Protein AF-A0AA46THH8-F1 (afdb_monomer_lite)

pLDDT: mean 88.4, std 9.21, range [59.69, 98.25]

Sequence (75 aa):
MRTTLSLDPDVVAAVERLRREEELGLSEAVNALVRSGLAARSASGHEPYQPRSIDVGIKVDVSNVAETLDLLDAG

InterPro domains:
  IPR002145 Ribbon-helix-helix protein, CopG [PF01402] (1-38)

Secondary structure (DSSP, 8-state):
--------HHHHHHHHHHHHHH---HHHHHHHHHHHHHHHHHHTS-PPP----------S--SSHHHHHHHHHT-

Structure (mmCIF, N/CA/C/O backbone):
data_AF-A0AA46THH8-F1
#
_entry.id   AF-A0AA46THH8-F1
#
loop_
_atom_site.group_PDB
_atom_site.id
_atom_site.type_symbol
_atom_site.label_atom_id
_atom_site.label_alt_id
_atom_site.label_comp_id
_atom_site.label_asym_id
_atom_site.label_entity_id
_atom_site.label_seq_id
_atom_site.pdbx_PDB_ins_code
_atom_site.Cartn_x
_atom_site.Cartn_y
_atom_site.Cartn_z
_atom_site.occupancy
_atom_site.B_iso_or_equiv
_atom_site.auth_seq_id
_atom_site.auth_comp_id
_atom_site.auth_asym_id
_atom_site.auth_atom_id
_atom_site.pdbx_PDB_model_num
ATOM 1 N N . MET A 1 1 ? 4.791 -1.162 18.854 1.00 87.81 1 MET A N 1
ATOM 2 C CA . MET A 1 1 ? 5.312 0.171 19.242 1.00 87.81 1 MET A CA 1
ATOM 3 C C . MET A 1 1 ? 4.160 1.165 19.219 1.00 87.81 1 MET A C 1
ATOM 5 O O . MET A 1 1 ? 3.270 0.974 18.399 1.00 87.81 1 MET A O 1
ATOM 9 N N . ARG A 1 2 ? 4.134 2.171 20.105 1.00 92.12 2 ARG A N 1
ATOM 10 C CA . ARG A 1 2 ? 3.103 3.223 20.092 1.00 92.12 2 ARG A CA 1
ATOM 11 C C . ARG A 1 2 ? 3.727 4.528 19.617 1.00 92.12 2 ARG A C 1
ATOM 13 O O . ARG A 1 2 ? 4.700 4.986 20.206 1.00 92.12 2 ARG A O 1
ATOM 20 N N . THR A 1 3 ? 3.165 5.093 18.561 1.00 93.12 3 THR A N 1
ATOM 21 C CA . THR A 1 3 ? 3.686 6.289 17.900 1.00 93.12 3 THR A CA 1
ATOM 22 C C . THR A 1 3 ? 2.518 7.196 17.563 1.00 93.12 3 THR A C 1
ATOM 24 O O . THR A 1 3 ? 1.462 6.713 17.159 1.00 93.12 3 THR A O 1
ATOM 27 N N . THR A 1 4 ? 2.703 8.498 17.747 1.00 94.94 4 THR A N 1
ATOM 28 C CA . THR A 1 4 ? 1.755 9.514 17.288 1.00 94.94 4 THR A CA 1
ATOM 29 C C . THR A 1 4 ? 2.207 9.986 15.914 1.00 94.94 4 THR A C 1
ATOM 31 O O . THR A 1 4 ? 3.376 10.322 15.739 1.00 94.94 4 THR A O 1
ATOM 34 N N . LEU A 1 5 ? 1.300 9.989 14.945 1.00 94.19 5 LEU A N 1
ATOM 35 C CA . LEU A 1 5 ? 1.561 10.383 13.563 1.00 94.19 5 LEU A CA 1
ATOM 36 C C . LEU A 1 5 ? 0.373 11.192 13.040 1.00 94.19 5 LEU A C 1
ATOM 38 O O . LEU A 1 5 ? -0.759 10.972 13.473 1.00 94.19 5 LEU A O 1
ATOM 42 N N . SER A 1 6 ? 0.638 12.119 12.128 1.00 96.75 6 SER A N 1
ATOM 43 C CA . SER A 1 6 ? -0.402 12.863 11.415 1.00 96.75 6 SER A CA 1
ATOM 44 C C . SER A 1 6 ? -0.759 12.127 10.128 1.00 96.75 6 SER A C 1
ATOM 46 O O . SER A 1 6 ? 0.130 11.606 9.455 1.00 96.75 6 SER A O 1
ATOM 48 N N . LEU A 1 7 ? -2.051 12.074 9.805 1.00 96.50 7 LEU A N 1
ATOM 49 C CA . LEU A 1 7 ? -2.569 11.470 8.580 1.00 96.50 7 LEU A CA 1
ATOM 50 C C . LEU A 1 7 ? -3.184 12.549 7.699 1.00 96.50 7 LEU A C 1
ATOM 52 O O . LEU A 1 7 ? -3.987 13.350 8.181 1.00 96.50 7 LEU A O 1
ATOM 56 N N . ASP A 1 8 ? -2.837 12.524 6.417 1.00 98.06 8 ASP A N 1
ATOM 57 C CA . ASP A 1 8 ? -3.477 13.375 5.423 1.00 98.06 8 ASP A CA 1
ATOM 58 C C . ASP A 1 8 ? -4.935 12.930 5.176 1.00 98.06 8 ASP A C 1
ATOM 60 O O . ASP A 1 8 ? -5.295 11.775 5.452 1.00 98.06 8 ASP A O 1
ATOM 64 N N . PRO A 1 9 ? -5.816 13.826 4.685 1.00 98.25 9 PRO A N 1
ATOM 65 C CA . PRO A 1 9 ? -7.247 13.537 4.547 1.00 98.25 9 PRO A CA 1
ATOM 66 C C . PRO A 1 9 ? -7.572 12.321 3.668 1.00 98.25 9 PRO A C 1
ATOM 68 O O . PRO A 1 9 ? -8.524 11.588 3.941 1.00 98.25 9 PRO A O 1
ATOM 71 N N . ASP A 1 10 ? -6.783 12.088 2.623 1.00 97.69 10 ASP A N 1
ATOM 72 C CA . ASP A 1 10 ? -6.907 10.936 1.728 1.00 97.69 10 ASP A CA 1
ATOM 73 C C . ASP A 1 10 ? -6.548 9.622 2.438 1.00 97.69 10 ASP A C 1
ATOM 75 O O . ASP A 1 10 ? -7.242 8.612 2.273 1.00 97.69 10 ASP A O 1
ATOM 79 N N . VAL A 1 11 ? -5.531 9.643 3.302 1.00 97.19 11 VAL A N 1
ATOM 80 C CA . VAL A 1 11 ? -5.148 8.486 4.118 1.00 97.19 11 VAL A CA 1
ATOM 81 C C . VAL A 1 11 ? -6.227 8.169 5.153 1.00 97.19 11 VAL A C 1
ATOM 83 O O . VAL A 1 11 ? -6.582 7.002 5.327 1.00 97.19 11 VAL A O 1
ATOM 86 N N . VAL A 1 12 ? -6.812 9.188 5.792 1.00 97.69 12 VAL A N 1
ATOM 87 C CA . VAL A 1 12 ? -7.954 9.005 6.708 1.00 97.69 12 VAL A CA 1
ATOM 88 C C . VAL A 1 12 ? -9.131 8.347 5.981 1.00 97.69 12 VAL A C 1
ATOM 90 O O . VAL A 1 12 ? -9.708 7.384 6.489 1.00 97.69 12 VAL A O 1
ATOM 93 N N . ALA A 1 13 ? -9.456 8.801 4.768 1.00 97.88 13 ALA A N 1
ATOM 94 C CA . ALA A 1 13 ? -10.528 8.213 3.968 1.00 97.88 13 ALA A CA 1
ATOM 95 C C . ALA A 1 13 ? -10.255 6.741 3.604 1.00 97.88 13 ALA A C 1
ATOM 97 O O . ALA A 1 13 ? -11.170 5.913 3.650 1.00 97.88 13 ALA A O 1
ATOM 98 N N . ALA A 1 14 ? -9.006 6.395 3.275 1.00 97.19 14 ALA A N 1
ATOM 99 C CA . ALA A 1 14 ? -8.608 5.017 2.994 1.00 97.19 14 ALA A CA 1
ATOM 100 C C . ALA A 1 14 ? -8.729 4.111 4.232 1.00 97.19 14 ALA A C 1
ATOM 102 O O . ALA A 1 14 ? -9.239 2.995 4.121 1.00 97.19 14 ALA A O 1
ATOM 103 N N . VAL A 1 15 ? -8.321 4.601 5.408 1.00 97.38 15 VAL A N 1
ATOM 104 C CA . VAL A 1 15 ? -8.469 3.887 6.686 1.00 97.38 15 VAL A CA 1
ATOM 105 C C . VAL A 1 15 ? -9.945 3.638 6.995 1.00 97.38 15 VAL A C 1
ATOM 107 O O . VAL A 1 15 ? -10.325 2.503 7.263 1.00 97.38 15 VAL A O 1
ATOM 110 N N . GLU A 1 16 ? -10.800 4.659 6.907 1.00 97.31 16 GLU A N 1
ATOM 111 C CA . GLU A 1 16 ? -12.239 4.526 7.188 1.00 97.31 16 GLU A CA 1
ATOM 112 C C . GLU A 1 16 ? -12.976 3.636 6.179 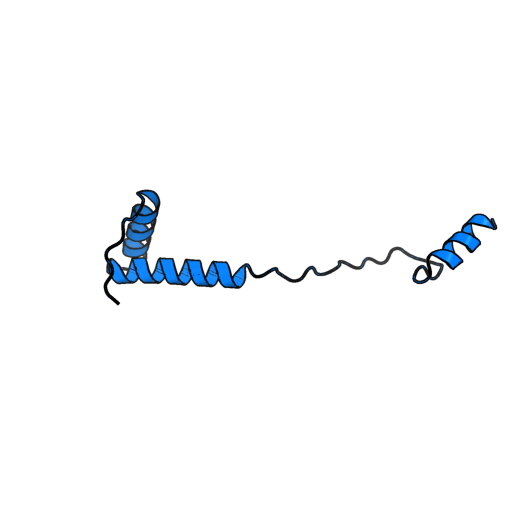1.00 97.31 16 GLU A C 1
ATOM 114 O O . GLU A 1 16 ? -13.989 3.016 6.509 1.00 97.31 16 GLU A O 1
ATOM 119 N N . ARG A 1 17 ? -12.494 3.548 4.936 1.00 96.62 17 ARG A N 1
ATOM 120 C CA . ARG A 1 17 ? -12.985 2.550 3.979 1.00 96.62 17 ARG A CA 1
ATOM 121 C C . ARG A 1 17 ? -12.630 1.139 4.446 1.00 96.62 17 ARG A C 1
ATOM 123 O O . ARG A 1 17 ? -13.533 0.327 4.613 1.00 96.62 17 ARG A O 1
ATOM 130 N N . LEU A 1 18 ? -11.356 0.889 4.747 1.00 96.38 18 LEU A N 1
ATOM 131 C CA . LEU A 1 18 ? -10.895 -0.434 5.168 1.00 96.38 18 LEU A CA 1
ATOM 132 C C . LEU A 1 18 ? -11.578 -0.899 6.463 1.00 96.38 18 LEU A C 1
ATOM 134 O O . LEU A 1 18 ? -11.981 -2.050 6.580 1.00 96.38 18 LEU A O 1
ATOM 138 N N . ARG A 1 19 ? -11.784 0.012 7.420 1.00 96.88 19 ARG A N 1
ATOM 139 C CA . ARG A 1 19 ? -12.514 -0.284 8.663 1.00 96.88 19 ARG A CA 1
ATOM 140 C C . ARG A 1 19 ? -13.953 -0.733 8.422 1.00 96.88 19 ARG A C 1
ATOM 142 O O . ARG A 1 19 ? -14.449 -1.559 9.176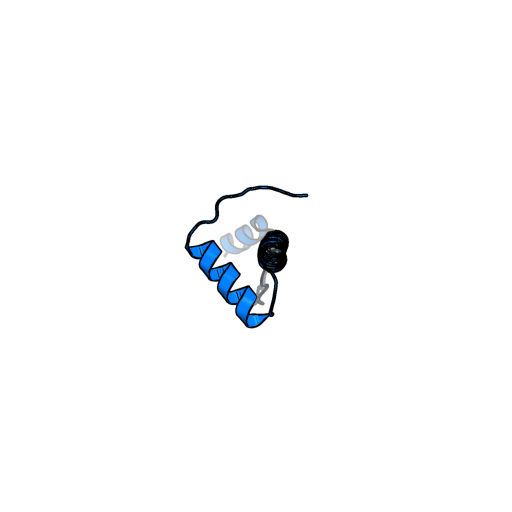 1.00 96.88 19 ARG A O 1
ATOM 149 N N . ARG A 1 20 ? -14.629 -0.178 7.413 1.00 95.69 20 ARG A N 1
ATOM 150 C CA . ARG A 1 20 ? -16.006 -0.559 7.064 1.00 95.69 20 ARG A CA 1
ATOM 151 C C . ARG A 1 20 ? -16.072 -1.887 6.322 1.00 95.69 20 ARG A C 1
ATOM 153 O O . ARG A 1 20 ? -17.036 -2.616 6.500 1.00 95.69 20 ARG A O 1
ATOM 160 N N . GLU A 1 21 ? -15.078 -2.170 5.489 1.00 95.31 21 GLU A N 1
ATOM 161 C CA . GLU A 1 21 ? -15.026 -3.385 4.672 1.00 95.31 21 GLU A CA 1
ATOM 162 C C . GLU A 1 21 ? -14.604 -4.615 5.486 1.00 95.31 21 GLU A C 1
ATOM 164 O O . GLU A 1 21 ? -15.138 -5.697 5.268 1.00 95.31 21 GLU A O 1
ATOM 169 N N . GLU A 1 22 ? -13.685 -4.443 6.441 1.00 93.06 22 GLU A N 1
ATOM 170 C CA . GLU A 1 22 ? -13.080 -5.546 7.204 1.00 93.06 22 GLU A CA 1
ATOM 171 C C . GLU A 1 22 ? -13.385 -5.500 8.715 1.00 93.06 22 GLU A C 1
ATOM 173 O O . GLU A 1 22 ? -12.796 -6.250 9.489 1.00 93.06 22 GLU A O 1
ATOM 178 N N . GLU A 1 23 ? -14.282 -4.608 9.151 1.00 94.69 23 GLU A N 1
ATOM 179 C CA . GLU A 1 23 ? -14.710 -4.448 10.555 1.00 94.69 23 GLU A CA 1
ATOM 180 C C . GLU A 1 23 ? -13.547 -4.221 11.550 1.00 94.69 23 GLU A C 1
ATOM 182 O O . GLU A 1 23 ? -13.612 -4.582 12.726 1.00 94.69 23 GLU A O 1
ATOM 187 N N . LEU A 1 24 ? -12.467 -3.584 11.085 1.00 94.31 24 LEU A N 1
ATOM 188 C CA . LEU A 1 24 ? -11.229 -3.402 11.848 1.00 94.31 24 LEU A CA 1
ATOM 189 C C . LEU A 1 24 ? -11.256 -2.200 12.810 1.00 94.31 24 LEU A C 1
ATOM 191 O O . LEU A 1 24 ? -11.828 -1.129 12.544 1.00 94.31 24 LEU A O 1
ATOM 195 N N . GLY A 1 25 ? -10.502 -2.319 13.905 1.00 95.88 25 GLY A N 1
ATOM 196 C CA . GLY A 1 25 ? -10.113 -1.179 14.730 1.00 95.88 25 GLY A CA 1
ATOM 197 C C . GLY A 1 25 ? -9.173 -0.214 13.990 1.00 95.88 25 GLY A C 1
ATOM 198 O O . GLY A 1 25 ? -8.494 -0.581 13.032 1.00 95.88 25 GLY A O 1
ATOM 199 N N . LEU A 1 26 ? -9.076 1.039 14.458 1.00 94.88 26 LEU A N 1
ATOM 200 C CA . LEU A 1 26 ? -8.241 2.076 13.823 1.00 94.88 26 LEU A CA 1
ATOM 201 C C . LEU A 1 26 ? -6.778 1.635 13.656 1.00 94.88 26 LEU A C 1
ATOM 203 O O . LEU A 1 26 ? -6.224 1.688 12.561 1.00 94.88 26 LEU A O 1
ATOM 207 N N . SER A 1 27 ? -6.155 1.169 14.741 1.00 94.56 27 SER A N 1
ATOM 208 C CA . SER A 1 27 ? -4.761 0.712 14.717 1.00 94.56 27 SER A CA 1
ATOM 209 C C . SER A 1 27 ? -4.559 -0.504 13.813 1.00 94.56 27 SER A C 1
ATOM 211 O O . SER A 1 27 ? -3.487 -0.662 13.231 1.00 94.56 27 SER A O 1
ATOM 213 N N . GLU A 1 28 ? -5.557 -1.378 13.698 1.00 96.69 28 GLU A N 1
ATOM 214 C CA . GLU A 1 28 ? -5.487 -2.566 12.846 1.00 96.69 28 GLU A CA 1
ATOM 215 C C . GLU A 1 28 ? -5.540 -2.170 11.374 1.00 96.69 28 GLU A C 1
ATOM 217 O O . GLU A 1 28 ? -4.646 -2.553 10.621 1.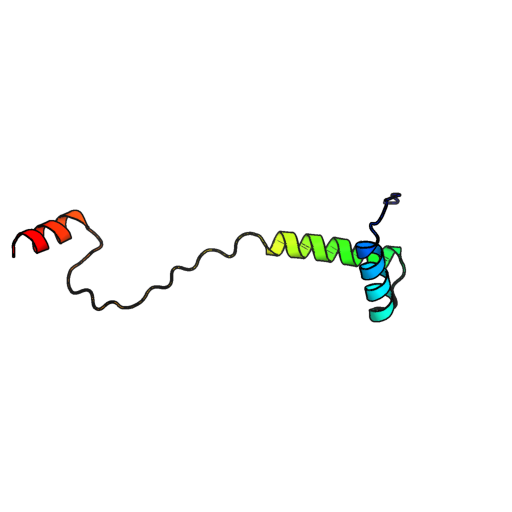00 96.69 28 GLU A O 1
ATOM 222 N N . ALA A 1 29 ? -6.496 -1.316 11.001 1.00 97.12 29 ALA A N 1
ATOM 223 C CA . ALA A 1 29 ? -6.634 -0.794 9.645 1.00 97.12 29 ALA A CA 1
ATOM 224 C C . ALA A 1 29 ? -5.393 -0.005 9.194 1.00 97.12 29 ALA A C 1
ATOM 226 O O . ALA A 1 29 ? -4.885 -0.222 8.094 1.00 97.12 29 ALA A O 1
ATOM 227 N N . VAL A 1 30 ? -4.838 0.857 10.057 1.00 96.62 30 VAL A N 1
ATOM 228 C CA . VAL A 1 30 ? -3.593 1.589 9.757 1.00 96.62 30 VAL A CA 1
ATOM 229 C C . VAL A 1 30 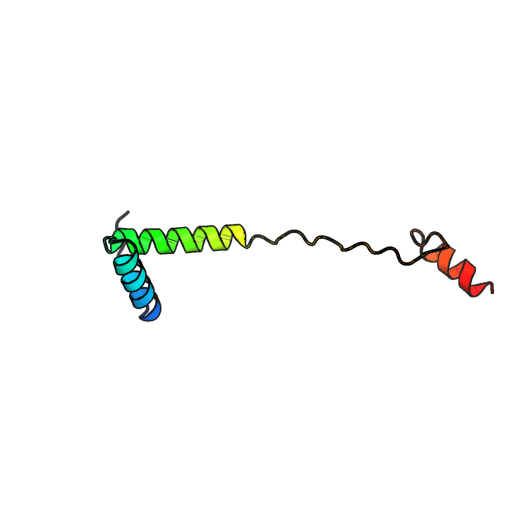? -2.434 0.619 9.522 1.00 96.62 30 VAL A C 1
ATOM 231 O O . VAL A 1 30 ? -1.719 0.733 8.527 1.00 96.62 30 VAL A O 1
ATOM 234 N N . ASN A 1 31 ? -2.252 -0.368 10.401 1.00 96.25 31 ASN A N 1
ATOM 235 C CA . ASN A 1 31 ? -1.175 -1.344 10.239 1.00 96.25 31 ASN A CA 1
ATOM 236 C C . ASN A 1 31 ? -1.367 -2.227 8.996 1.00 96.25 31 ASN A C 1
ATOM 238 O O . ASN A 1 31 ? -0.380 -2.583 8.353 1.00 96.25 31 ASN A O 1
ATOM 242 N N . ALA A 1 32 ? -2.606 -2.584 8.653 1.00 96.50 32 ALA A N 1
ATOM 243 C CA . ALA A 1 32 ? -2.923 -3.329 7.440 1.00 96.50 32 ALA A CA 1
ATOM 244 C C . ALA A 1 32 ? -2.557 -2.529 6.180 1.00 96.50 32 ALA A C 1
ATOM 246 O O . ALA A 1 32 ? -1.824 -3.044 5.334 1.00 96.50 32 ALA A O 1
ATOM 247 N N . LEU A 1 33 ? -2.947 -1.251 6.103 1.00 95.75 33 LEU A N 1
ATOM 248 C CA . LEU A 1 33 ? -2.578 -0.366 4.990 1.00 95.75 33 LEU A CA 1
ATOM 249 C C . LEU A 1 33 ? -1.062 -0.197 4.858 1.00 95.75 33 LEU A C 1
ATOM 251 O O . LEU A 1 33 ? -0.524 -0.338 3.760 1.00 95.75 33 LEU A O 1
ATOM 255 N N . VAL A 1 34 ? -0.355 0.040 5.969 1.00 95.44 34 VAL A N 1
ATOM 256 C CA . VAL A 1 34 ? 1.113 0.153 5.964 1.00 95.44 34 VAL A CA 1
ATOM 257 C C . VAL A 1 34 ? 1.753 -1.137 5.452 1.00 95.44 34 VAL A C 1
ATOM 259 O O . VAL A 1 34 ? 2.616 -1.086 4.576 1.00 95.44 34 VAL A O 1
ATOM 262 N N . ARG A 1 35 ? 1.318 -2.303 5.948 1.00 95.56 35 ARG A N 1
ATOM 263 C CA . ARG A 1 35 ? 1.836 -3.601 5.486 1.00 95.56 35 ARG A CA 1
ATOM 264 C C . ARG A 1 35 ? 1.565 -3.834 4.003 1.00 95.56 35 ARG A C 1
ATOM 266 O O . ARG A 1 35 ? 2.475 -4.265 3.299 1.00 95.56 35 ARG A O 1
ATOM 273 N N . SER A 1 36 ? 0.369 -3.502 3.523 1.00 93.31 36 SER A N 1
ATOM 274 C CA . SER A 1 36 ? 0.026 -3.603 2.101 1.00 93.31 36 SER A CA 1
ATOM 275 C C . SER A 1 36 ? 0.916 -2.704 1.241 1.00 93.31 36 SER A C 1
ATOM 277 O O . SER A 1 36 ? 1.417 -3.143 0.209 1.00 93.31 36 SER A O 1
ATOM 279 N N . GLY A 1 37 ? 1.167 -1.466 1.675 1.00 91.50 37 GLY A N 1
ATOM 280 C CA . GLY A 1 37 ? 2.058 -0.541 0.972 1.00 91.50 37 GLY A CA 1
ATOM 281 C C . GLY A 1 37 ? 3.510 -1.030 0.927 1.00 91.50 37 GLY A C 1
ATOM 282 O O . GLY A 1 37 ? 4.158 -0.953 -0.117 1.00 91.50 37 GLY A O 1
ATOM 283 N N . LEU A 1 38 ? 4.013 -1.593 2.031 1.00 93.06 38 LEU A N 1
ATOM 284 C CA . LEU A 1 38 ? 5.350 -2.195 2.079 1.00 93.06 38 LEU A CA 1
ATOM 285 C C . LEU A 1 38 ? 5.458 -3.409 1.146 1.00 93.06 38 LEU A C 1
ATOM 287 O O . LEU A 1 38 ? 6.421 -3.501 0.389 1.00 93.06 38 LEU A O 1
ATOM 291 N N . ALA A 1 39 ? 4.457 -4.294 1.146 1.00 90.12 39 ALA A N 1
ATOM 292 C CA . ALA A 1 39 ? 4.419 -5.454 0.259 1.00 90.12 39 ALA A CA 1
ATOM 293 C C . ALA A 1 39 ? 4.362 -5.042 -1.222 1.00 90.12 39 ALA A C 1
ATOM 295 O O . ALA A 1 39 ? 5.120 -5.572 -2.033 1.00 90.12 39 ALA A O 1
ATOM 296 N N . ALA A 1 40 ? 3.536 -4.048 -1.566 1.00 87.62 40 ALA A N 1
ATOM 297 C CA . ALA A 1 40 ? 3.450 -3.510 -2.923 1.00 87.62 40 ALA A CA 1
ATOM 298 C C . ALA A 1 40 ? 4.780 -2.895 -3.388 1.00 87.62 40 ALA A C 1
ATOM 300 O O . ALA A 1 40 ? 5.187 -3.093 -4.534 1.00 87.62 40 ALA A O 1
ATOM 301 N N . ARG A 1 41 ? 5.501 -2.203 -2.494 1.00 81.38 41 ARG A N 1
ATOM 302 C CA . ARG A 1 41 ? 6.843 -1.667 -2.772 1.00 81.38 41 ARG A CA 1
ATOM 303 C C . ARG A 1 41 ? 7.884 -2.769 -2.985 1.00 81.38 41 ARG A C 1
ATOM 305 O O . ARG A 1 41 ? 8.748 -2.631 -3.843 1.00 81.38 41 ARG A O 1
ATOM 312 N N . SER A 1 42 ? 7.821 -3.850 -2.213 1.00 76.94 42 SER A N 1
ATOM 313 C CA . SER A 1 42 ? 8.704 -5.006 -2.404 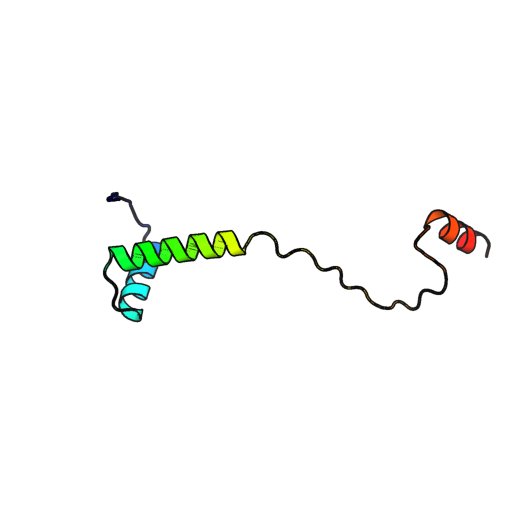1.00 76.94 42 SER A CA 1
ATOM 314 C C . SER A 1 42 ? 8.407 -5.747 -3.710 1.00 76.94 42 SER A C 1
ATOM 316 O O . SER A 1 42 ? 9.337 -6.159 -4.395 1.00 76.94 42 SER A O 1
ATOM 318 N N . ALA A 1 43 ? 7.131 -5.866 -4.084 1.00 70.06 43 ALA A N 1
ATOM 319 C CA . ALA A 1 43 ? 6.704 -6.492 -5.336 1.00 70.06 43 ALA A CA 1
ATOM 320 C C . ALA A 1 43 ? 7.023 -5.646 -6.581 1.00 70.06 43 ALA A C 1
ATOM 322 O O . ALA A 1 43 ? 7.152 -6.187 -7.670 1.00 70.06 43 ALA A O 1
ATOM 323 N N . SER A 1 44 ? 7.200 -4.332 -6.427 1.00 63.69 44 SER A N 1
ATOM 324 C CA . SER A 1 44 ? 7.652 -3.438 -7.504 1.00 63.69 44 SER A CA 1
ATOM 325 C C . SER A 1 44 ? 9.177 -3.429 -7.690 1.00 63.69 44 SER A C 1
ATOM 327 O O . SER A 1 44 ? 9.717 -2.604 -8.432 1.00 63.69 44 SER A O 1
ATOM 329 N N . GLY A 1 45 ? 9.892 -4.377 -7.073 1.00 62.88 45 GLY A N 1
ATOM 330 C CA . GLY A 1 45 ? 11.238 -4.737 -7.501 1.00 62.88 45 GLY A CA 1
ATOM 331 C C . GLY A 1 45 ? 11.188 -5.267 -8.932 1.00 62.88 45 GLY A C 1
ATOM 332 O O . GLY A 1 45 ? 10.776 -6.400 -9.122 1.00 62.88 45 GLY A O 1
ATOM 333 N N . HIS A 1 46 ? 11.548 -4.406 -9.895 1.00 62.53 46 HIS A N 1
ATOM 334 C CA . HIS A 1 46 ? 11.763 -4.668 -11.326 1.00 62.53 46 HIS A CA 1
ATOM 335 C C . HIS A 1 46 ? 11.397 -6.089 -11.760 1.00 62.53 46 HIS A C 1
ATOM 337 O O . HIS A 1 46 ? 12.190 -7.016 -11.587 1.00 62.53 46 HIS A O 1
ATOM 343 N N . GLU A 1 47 ? 10.226 -6.246 -12.377 1.00 72.25 47 GLU A N 1
ATOM 344 C CA . GLU A 1 47 ? 9.955 -7.463 -13.129 1.00 72.25 47 GLU A CA 1
ATOM 345 C C . GLU A 1 47 ? 11.075 -7.597 -14.176 1.00 72.25 47 GLU A C 1
ATOM 347 O O . GLU A 1 47 ? 11.319 -6.641 -14.926 1.00 72.25 47 GLU A O 1
ATOM 352 N N . PRO A 1 48 ? 11.853 -8.696 -14.169 1.00 75.25 48 PRO A N 1
ATOM 353 C CA . PRO A 1 48 ? 12.999 -8.810 -15.051 1.00 75.25 48 PRO A CA 1
ATOM 354 C C . PRO A 1 48 ? 12.504 -8.706 -16.489 1.00 75.25 48 PRO A C 1
ATOM 356 O O . PRO A 1 48 ? 11.588 -9.425 -16.889 1.00 75.25 48 PRO A O 1
ATOM 359 N N . TYR A 1 49 ? 13.103 -7.796 -17.259 1.00 82.12 49 TYR A N 1
ATOM 360 C CA . TYR A 1 49 ? 12.786 -7.657 -18.673 1.00 82.12 49 TYR A CA 1
ATOM 361 C C . TYR A 1 49 ? 12.938 -9.020 -19.352 1.00 82.12 49 TYR A C 1
ATOM 363 O O . TYR A 1 49 ? 14.016 -9.612 -19.319 1.00 82.12 49 TYR A O 1
ATOM 371 N N . GLN A 1 50 ? 11.855 -9.512 -19.952 1.00 85.25 50 GLN A N 1
ATOM 372 C CA . GLN A 1 50 ? 11.857 -10.728 -20.757 1.00 85.25 50 GLN A CA 1
ATOM 373 C C . GLN A 1 50 ? 11.947 -10.328 -22.234 1.00 85.25 50 GLN A C 1
ATOM 375 O O . GLN A 1 50 ? 10.957 -9.834 -22.788 1.00 85.25 50 GLN A O 1
ATOM 380 N N . PRO A 1 51 ? 13.108 -10.513 -22.894 1.00 84.88 51 PRO A N 1
ATOM 381 C CA . PRO A 1 51 ? 13.232 -10.248 -24.318 1.00 84.88 51 PRO A CA 1
ATOM 382 C C . PRO A 1 51 ? 12.253 -11.129 -25.096 1.00 84.88 51 PRO A C 1
ATOM 384 O O . PRO A 1 51 ? 12.280 -12.356 -24.993 1.00 84.88 51 PRO A O 1
ATOM 387 N N . ARG A 1 52 ? 11.389 -10.510 -25.903 1.00 85.44 52 ARG A N 1
ATOM 388 C CA . ARG A 1 52 ? 10.536 -11.246 -26.839 1.00 85.44 52 ARG A CA 1
ATOM 389 C C . ARG A 1 52 ? 11.361 -11.589 -28.073 1.00 85.44 52 ARG A C 1
ATOM 391 O O . ARG A 1 52 ? 11.634 -10.716 -28.889 1.00 85.44 52 ARG A O 1
ATOM 398 N N . SER A 1 53 ? 11.759 -12.852 -28.190 1.00 84.25 53 SER A N 1
ATOM 399 C CA . SER A 1 53 ? 12.371 -13.365 -29.417 1.00 84.25 53 SER A CA 1
ATOM 400 C C . SER A 1 53 ? 11.272 -13.691 -30.423 1.00 84.25 53 SER A C 1
ATOM 402 O O . SER A 1 53 ? 10.302 -14.368 -30.084 1.00 84.25 53 SER A O 1
ATOM 404 N N . ILE A 1 54 ? 11.417 -13.195 -31.647 1.00 85.31 54 ILE A N 1
ATOM 405 C CA . ILE A 1 54 ? 10.556 -13.537 -32.779 1.00 85.31 54 ILE A CA 1
ATOM 406 C C . ILE A 1 54 ? 11.415 -14.149 -33.882 1.00 85.31 54 ILE A C 1
ATOM 408 O O . ILE A 1 54 ? 12.558 -13.737 -34.077 1.00 85.31 54 ILE A O 1
ATOM 412 N N . ASP A 1 55 ? 10.865 -15.130 -34.594 1.00 84.94 55 ASP A N 1
ATOM 413 C CA . ASP A 1 55 ? 11.504 -15.654 -35.797 1.00 84.94 55 ASP A CA 1
ATOM 414 C C . ASP A 1 55 ? 11.373 -14.612 -36.914 1.00 84.94 55 ASP A C 1
ATOM 416 O O . ASP A 1 55 ? 10.270 -14.237 -37.313 1.00 84.94 55 ASP A O 1
ATOM 420 N N . VAL A 1 56 ? 12.513 -14.098 -37.366 1.00 86.06 56 VAL A N 1
ATOM 421 C CA . VAL A 1 56 ? 12.613 -13.090 -38.433 1.00 86.06 56 VAL A CA 1
ATOM 422 C C . VAL A 1 56 ? 13.127 -13.690 -39.747 1.00 86.06 56 VAL A C 1
ATOM 424 O O . VAL A 1 56 ? 13.464 -12.948 -40.668 1.00 86.06 56 VAL A O 1
ATOM 427 N N . GLY A 1 57 ? 13.193 -15.023 -39.862 1.00 86.38 57 GLY A N 1
ATOM 428 C CA . GLY A 1 57 ? 13.625 -15.703 -41.084 1.00 86.38 57 GLY A CA 1
ATOM 429 C C . GLY A 1 57 ? 15.064 -15.387 -41.503 1.00 86.38 57 GLY A C 1
ATOM 430 O O . GLY A 1 57 ? 15.356 -15.328 -42.699 1.00 86.38 57 GLY A O 1
ATOM 431 N N . ILE A 1 58 ? 15.952 -15.144 -40.534 1.00 84.38 58 ILE A N 1
ATOM 432 C CA . ILE A 1 58 ? 17.364 -14.836 -40.779 1.00 84.38 58 ILE A CA 1
ATOM 433 C C . ILE A 1 58 ? 18.028 -15.997 -41.536 1.00 84.38 58 ILE A C 1
ATOM 435 O O . ILE A 1 58 ? 17.967 -17.149 -41.113 1.00 84.38 58 ILE A O 1
ATOM 439 N N . LYS A 1 59 ? 18.675 -15.678 -42.663 1.00 83.50 59 LYS A N 1
ATOM 440 C CA . LYS A 1 59 ? 19.363 -16.646 -43.541 1.00 83.50 59 LYS A CA 1
ATOM 441 C C . LYS A 1 59 ? 20.889 -16.636 -43.406 1.00 83.50 59 LYS A C 1
ATOM 443 O O . LYS A 1 59 ? 21.550 -17.463 -44.024 1.00 83.50 59 LYS A O 1
ATOM 448 N N . VAL A 1 60 ? 21.431 -15.693 -42.639 1.00 81.00 60 VAL A N 1
ATOM 449 C CA . VAL A 1 60 ? 22.868 -15.467 -42.425 1.00 81.00 60 VAL A CA 1
ATOM 450 C C . VAL A 1 60 ? 23.088 -15.299 -40.928 1.00 81.00 60 VAL A C 1
ATOM 452 O O . VAL A 1 60 ? 22.284 -14.639 -40.285 1.00 81.00 60 VAL A O 1
ATOM 455 N N . ASP A 1 61 ? 24.128 -15.893 -40.350 1.00 80.94 61 ASP A N 1
ATOM 456 C CA . ASP A 1 61 ? 24.391 -15.747 -38.916 1.00 80.94 61 A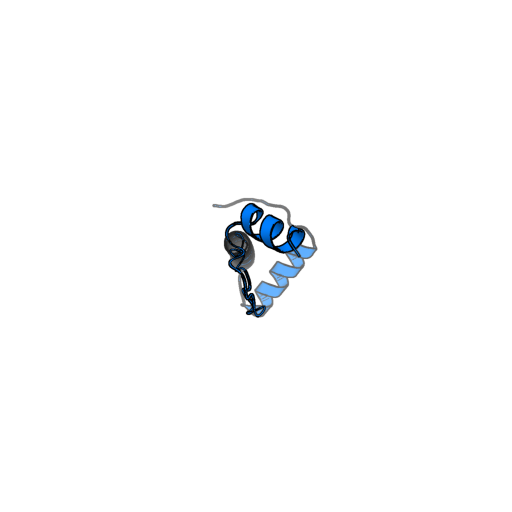SP A CA 1
ATOM 457 C C . ASP A 1 61 ? 24.711 -14.286 -38.555 1.00 80.94 61 ASP A C 1
ATOM 459 O O . ASP A 1 61 ? 25.759 -13.770 -38.919 1.00 80.94 61 ASP A O 1
ATOM 463 N N . VAL A 1 62 ? 23.804 -13.635 -37.821 1.00 83.62 62 VAL A N 1
ATOM 464 C CA . VAL A 1 62 ? 23.926 -12.232 -37.385 1.00 83.62 62 VAL A CA 1
ATOM 465 C C . VAL A 1 62 ? 24.543 -12.082 -35.991 1.00 83.62 62 VAL A C 1
ATOM 467 O O . VAL A 1 62 ? 24.541 -10.983 -35.432 1.00 83.62 62 VAL A O 1
ATOM 470 N N . SER A 1 63 ? 25.044 -13.165 -35.389 1.00 85.62 63 SER A N 1
ATOM 471 C CA . SER A 1 63 ? 25.741 -13.090 -34.099 1.00 85.62 63 SER A CA 1
ATOM 472 C C . SER A 1 63 ? 27.088 -12.363 -34.212 1.00 85.62 63 SER A C 1
ATOM 474 O O . SER A 1 63 ? 27.511 -11.701 -33.261 1.00 85.62 63 SER A O 1
ATOM 476 N N . ASN A 1 64 ? 27.715 -12.410 -35.394 1.00 85.19 64 ASN A N 1
ATOM 477 C CA . ASN A 1 64 ? 28.899 -11.636 -35.754 1.00 85.19 64 ASN A CA 1
ATOM 478 C C . ASN A 1 64 ? 28.538 -10.530 -36.758 1.00 85.19 64 ASN A C 1
ATOM 480 O O . ASN A 1 64 ? 28.497 -10.734 -37.972 1.00 85.19 64 ASN A O 1
ATOM 484 N N . VAL A 1 65 ? 28.283 -9.331 -36.234 1.00 87.00 65 VAL A N 1
ATOM 485 C CA . VAL A 1 65 ? 27.823 -8.185 -37.032 1.00 87.00 65 VAL A CA 1
ATOM 486 C C . VAL A 1 65 ? 28.838 -7.776 -38.104 1.00 87.00 65 VAL A C 1
ATOM 488 O O . VAL A 1 65 ? 28.428 -7.450 -39.211 1.00 87.00 65 VAL A O 1
ATOM 491 N N . ALA A 1 66 ? 30.142 -7.809 -37.809 1.00 84.75 66 ALA A N 1
ATOM 492 C CA . ALA A 1 66 ? 31.171 -7.344 -38.743 1.00 84.75 66 ALA A CA 1
ATOM 493 C C . ALA A 1 66 ? 31.222 -8.209 -40.013 1.00 84.75 66 ALA A C 1
ATOM 495 O O . ALA A 1 66 ? 31.092 -7.697 -41.118 1.00 84.75 66 ALA A O 1
ATOM 496 N N . GLU A 1 67 ? 31.302 -9.527 -39.839 1.00 84.12 67 GLU A N 1
ATOM 497 C CA . GLU A 1 67 ? 31.339 -10.489 -40.947 1.00 84.12 67 GLU A CA 1
ATOM 498 C C . GLU A 1 67 ? 30.038 -10.485 -41.765 1.00 84.12 67 GLU A C 1
ATOM 500 O O . GLU A 1 67 ? 30.057 -10.623 -42.987 1.00 84.12 67 GLU A O 1
ATOM 505 N N . THR A 1 68 ? 28.897 -10.265 -41.103 1.00 87.38 68 THR A N 1
ATOM 506 C CA . THR A 1 68 ? 27.605 -10.134 -41.791 1.00 87.38 68 THR A CA 1
ATOM 507 C C . THR A 1 68 ? 27.566 -8.902 -42.697 1.00 87.38 68 THR A C 1
ATOM 509 O O . THR A 1 68 ? 27.019 -8.972 -43.796 1.00 87.38 68 THR A O 1
ATOM 512 N N . LEU A 1 69 ? 28.115 -7.771 -42.242 1.00 87.81 69 LEU A N 1
ATOM 513 C CA . LEU A 1 69 ? 28.145 -6.538 -43.031 1.00 87.81 69 LEU A CA 1
ATOM 514 C C . LEU A 1 69 ? 29.071 -6.675 -44.244 1.00 87.81 69 LEU A C 1
ATOM 516 O O . LEU A 1 69 ? 28.665 -6.300 -45.341 1.00 87.81 69 LEU A O 1
ATOM 520 N N . ASP A 1 70 ? 30.232 -7.316 -44.084 1.00 88.31 70 ASP A N 1
ATOM 521 C CA . ASP A 1 70 ? 31.150 -7.585 -45.200 1.00 88.31 70 ASP A CA 1
ATOM 522 C C . ASP A 1 70 ? 30.487 -8.429 -46.310 1.00 88.31 70 ASP A C 1
ATOM 524 O O . ASP A 1 70 ? 30.717 -8.193 -47.497 1.00 88.31 70 ASP A O 1
ATOM 528 N N . LEU A 1 71 ? 29.623 -9.391 -45.951 1.00 84.75 71 LEU A N 1
ATOM 529 C CA . LEU A 1 71 ? 28.859 -10.187 -46.924 1.00 84.75 71 LEU A CA 1
ATOM 530 C C . LEU A 1 71 ? 27.847 -9.343 -47.716 1.00 84.75 71 LEU A C 1
ATOM 532 O O . LEU A 1 71 ? 27.597 -9.631 -48.886 1.00 84.75 71 LEU A O 1
ATOM 536 N N . LEU A 1 72 ? 27.243 -8.335 -47.082 1.00 82.69 72 LEU A N 1
ATOM 537 C CA . LEU A 1 72 ? 26.268 -7.451 -47.726 1.00 82.69 72 LEU A CA 1
ATOM 538 C C . LEU A 1 72 ? 26.941 -6.421 -48.639 1.00 82.69 72 LEU A C 1
ATOM 540 O O . LEU A 1 72 ? 26.391 -6.116 -49.692 1.00 82.69 72 LEU A O 1
ATOM 544 N N . ASP A 1 73 ? 28.124 -5.930 -48.267 1.00 86.31 73 ASP A N 1
ATOM 545 C CA . ASP A 1 73 ? 28.898 -4.972 -49.068 1.00 86.31 73 ASP A CA 1
ATOM 546 C C . ASP A 1 73 ? 29.562 -5.615 -50.303 1.00 86.31 73 ASP A C 1
ATOM 548 O O . ASP A 1 73 ? 29.973 -4.916 -51.231 1.00 86.31 73 ASP A O 1
ATOM 552 N N . ALA A 1 74 ? 29.670 -6.947 -50.336 1.00 75.75 74 ALA A N 1
ATOM 553 C CA . ALA A 1 74 ? 30.266 -7.700 -51.440 1.00 75.75 74 ALA A CA 1
ATOM 554 C C . ALA A 1 74 ? 29.296 -8.034 -52.601 1.00 75.75 74 ALA A C 1
ATOM 556 O O . ALA A 1 74 ? 29.728 -8.672 -53.568 1.00 75.75 74 ALA A O 1
ATOM 557 N N . GLY A 1 75 ? 28.013 -7.654 -52.510 1.00 59.69 75 GLY A N 1
ATOM 558 C CA . GLY A 1 75 ? 26.969 -7.891 -53.527 1.00 59.69 75 GLY A CA 1
ATOM 559 C C . GLY A 1 75 ? 26.594 -6.652 -54.331 1.00 59.69 75 GLY A C 1
ATOM 560 O O . GLY A 1 75 ? 26.252 -6.831 -55.523 1.00 59.69 75 GLY A O 1
#

Organism: NCBI:txid2908642

Foldseek 3Di:
DDDDDDDDPVRVVQLVVQCVVPVDDSVVSNVVVVVVVVVVVVVPPDPDDDDDDDDPVDPDDCPPVVVVVVVVVVD

Radius of gyration: 27.65 Å; chains: 1; bounding box: 47×30×74 Å